Protein AF-A0A1Y1K4T0-F1 (afdb_monomer_lite)

Structure (mmCIF, N/CA/C/O backbone):
data_AF-A0A1Y1K4T0-F1
#
_entry.id   AF-A0A1Y1K4T0-F1
#
loop_
_atom_site.group_PDB
_atom_site.id
_atom_site.type_symbol
_atom_site.label_atom_id
_atom_site.label_alt_id
_atom_site.label_comp_id
_atom_site.label_asym_id
_atom_site.label_entity_id
_atom_site.label_seq_id
_atom_site.pdbx_PDB_ins_code
_atom_site.Cartn_x
_atom_site.Cartn_y
_atom_site.Cartn_z
_atom_site.occupancy
_atom_site.B_iso_or_equiv
_atom_site.auth_seq_id
_atom_site.auth_comp_id
_atom_site.auth_asym_id
_atom_site.auth_atom_id
_atom_site.pdbx_PDB_model_num
ATOM 1 N N . ASP A 1 1 ? 20.645 -10.913 -48.889 1.00 71.12 1 ASP A N 1
ATOM 2 C CA . ASP A 1 1 ? 19.425 -11.684 -48.581 1.00 71.12 1 ASP A CA 1
ATOM 3 C C . ASP A 1 1 ? 18.902 -11.346 -47.199 1.00 71.12 1 ASP A C 1
ATOM 5 O O . ASP A 1 1 ? 19.697 -11.153 -46.288 1.00 71.12 1 ASP A O 1
ATOM 9 N N . THR A 1 2 ? 17.583 -11.223 -47.050 1.00 86.06 2 THR A N 1
ATOM 10 C CA . THR A 1 2 ? 16.913 -10.998 -45.762 1.00 86.06 2 THR A CA 1
ATOM 11 C C . THR A 1 2 ? 16.202 -12.272 -45.318 1.00 86.06 2 THR A C 1
ATOM 13 O O . THR A 1 2 ? 15.576 -12.963 -46.120 1.00 86.06 2 THR A O 1
ATOM 16 N N . ILE A 1 3 ? 16.281 -12.586 -44.024 1.00 88.06 3 ILE A N 1
ATOM 17 C CA . ILE A 1 3 ? 15.537 -13.701 -43.429 1.00 88.06 3 ILE A CA 1
ATOM 18 C C . ILE A 1 3 ? 14.215 -13.152 -42.873 1.00 88.06 3 ILE A C 1
ATOM 20 O O . ILE A 1 3 ? 14.216 -12.256 -42.032 1.00 88.06 3 ILE A O 1
ATOM 24 N N . ASN A 1 4 ? 13.076 -13.689 -43.326 1.00 91.38 4 ASN A N 1
ATOM 25 C CA . ASN A 1 4 ? 11.750 -13.345 -42.802 1.00 91.38 4 ASN A CA 1
ATOM 26 C C . ASN A 1 4 ?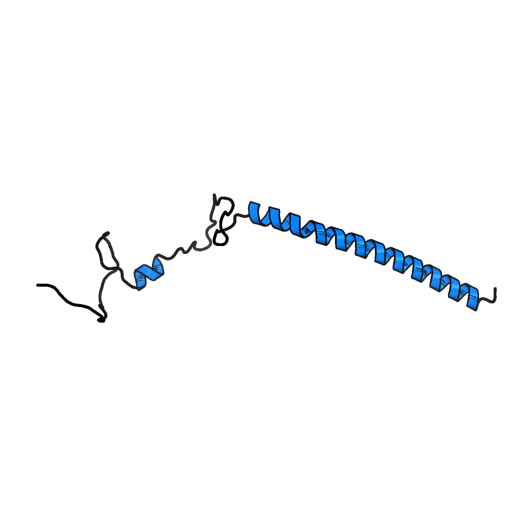 11.311 -14.342 -41.718 1.00 91.38 4 ASN A C 1
ATOM 28 O O . ASN A 1 4 ? 11.029 -15.508 -41.999 1.00 91.38 4 ASN A O 1
ATOM 32 N N . VAL A 1 5 ? 11.201 -13.855 -40.483 1.00 92.88 5 VAL A N 1
ATOM 33 C CA . VAL A 1 5 ? 10.825 -14.646 -39.299 1.00 92.88 5 VAL A CA 1
ATOM 34 C C . VAL A 1 5 ? 9.455 -14.267 -38.728 1.00 92.88 5 VAL A C 1
ATOM 36 O O . VAL A 1 5 ? 9.131 -14.622 -37.596 1.00 92.88 5 VAL A O 1
ATOM 39 N N . LYS A 1 6 ? 8.620 -13.551 -39.495 1.00 95.00 6 LYS A N 1
ATOM 40 C CA . LYS A 1 6 ? 7.294 -13.112 -39.039 1.00 95.00 6 LYS A CA 1
ATOM 41 C C . LYS A 1 6 ? 6.461 -14.304 -38.555 1.00 95.00 6 LYS A C 1
ATOM 43 O O . LYS A 1 6 ? 6.292 -15.286 -39.276 1.00 95.00 6 LYS A O 1
ATOM 48 N N . SER A 1 7 ? 5.941 -14.192 -37.330 1.00 95.56 7 SER A N 1
ATOM 49 C CA . SER A 1 7 ? 5.116 -15.214 -36.664 1.00 95.56 7 SER A CA 1
ATOM 50 C C . SER A 1 7 ? 5.795 -16.582 -36.502 1.00 95.56 7 SER A C 1
ATOM 52 O O . SER A 1 7 ? 5.116 -17.588 -36.300 1.00 95.56 7 SER A O 1
ATOM 54 N N . LYS A 1 8 ? 7.130 -16.637 -36.569 1.00 95.44 8 LYS A N 1
ATOM 55 C CA . LYS A 1 8 ? 7.919 -17.830 -36.251 1.00 95.44 8 LYS A CA 1
ATOM 56 C C . LYS A 1 8 ? 8.551 -17.676 -34.8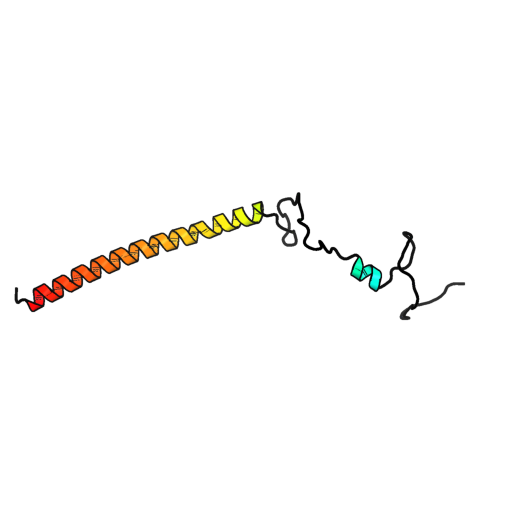70 1.00 95.44 8 LYS A C 1
ATOM 58 O O . LYS A 1 8 ? 8.852 -16.568 -34.433 1.00 95.44 8 LYS A O 1
ATOM 63 N N . ARG A 1 9 ? 8.766 -18.801 -34.185 1.00 94.00 9 ARG A N 1
ATOM 64 C CA . ARG A 1 9 ? 9.593 -18.849 -32.974 1.00 94.00 9 ARG A CA 1
ATOM 65 C C . ARG A 1 9 ? 11.043 -19.058 -33.383 1.00 94.00 9 ARG A C 1
ATOM 67 O O . ARG A 1 9 ? 11.325 -19.939 -34.190 1.00 94.00 9 ARG A O 1
ATOM 74 N N . LEU A 1 10 ? 11.933 -18.270 -32.799 1.00 93.31 10 LEU A N 1
ATOM 75 C CA . LEU A 1 10 ? 13.365 -18.532 -32.820 1.00 93.31 10 LEU A CA 1
ATOM 76 C C . LEU A 1 10 ? 13.718 -19.290 -31.539 1.00 93.31 10 LEU A C 1
ATOM 78 O O . LEU A 1 10 ? 13.248 -18.942 -30.456 1.00 93.31 10 LEU A O 1
ATOM 82 N N . SER A 1 11 ? 14.483 -20.363 -31.682 1.00 93.56 11 SER A N 1
ATOM 83 C CA . SER A 1 11 ? 14.968 -21.208 -30.589 1.00 93.56 11 SER A CA 1
ATOM 84 C C . SER A 1 11 ? 16.490 -21.251 -30.621 1.00 93.56 11 SER A C 1
ATOM 86 O O . SER A 1 11 ?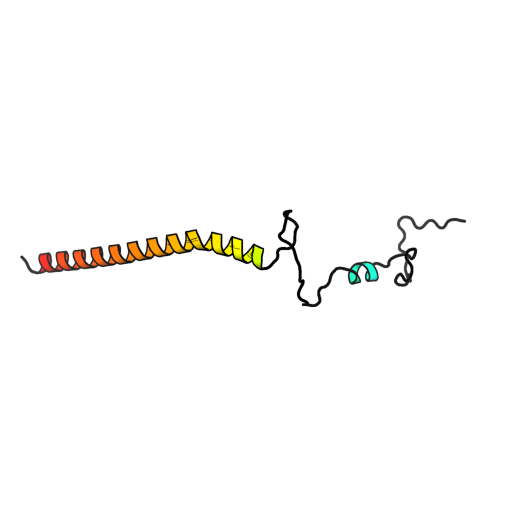 17.077 -20.971 -31.663 1.00 93.56 11 SER A O 1
ATOM 88 N N . ASN A 1 12 ? 17.113 -21.647 -29.509 1.00 94.75 12 ASN A N 1
ATOM 89 C CA . ASN A 1 12 ? 18.574 -21.704 -29.356 1.00 94.75 12 ASN A CA 1
ATOM 90 C C . ASN A 1 12 ? 19.253 -20.338 -29.552 1.00 94.75 12 ASN A C 1
ATOM 92 O O . ASN A 1 12 ? 20.324 -20.248 -30.141 1.00 94.75 12 ASN A O 1
ATOM 96 N N . VAL A 1 13 ? 18.594 -19.277 -29.088 1.00 95.50 13 VAL A N 1
ATOM 97 C CA . VAL A 1 13 ? 19.184 -17.941 -28.984 1.00 95.50 13 VAL A CA 1
ATOM 98 C C . VAL A 1 13 ? 19.799 -17.836 -27.592 1.00 95.50 13 VAL A C 1
ATOM 100 O O . VAL A 1 13 ? 19.117 -18.150 -26.614 1.00 95.50 13 VAL A O 1
ATOM 103 N N . GLU A 1 14 ? 21.070 -17.456 -27.513 1.00 96.50 14 GLU A N 1
ATOM 104 C CA . GLU A 1 14 ? 21.762 -17.198 -26.246 1.00 96.50 14 GLU A CA 1
ATOM 105 C C . GLU A 1 14 ? 21.334 -15.852 -25.645 1.00 96.50 14 GLU A C 1
ATOM 107 O O . GLU A 1 14 ? 20.783 -14.996 -26.340 1.00 96.50 14 GLU A O 1
ATOM 112 N N . ASP A 1 15 ? 21.556 -15.677 -24.341 1.00 95.38 15 ASP A N 1
ATOM 113 C CA . ASP A 1 15 ? 21.274 -14.408 -23.670 1.00 95.38 15 ASP A CA 1
ATOM 114 C C . ASP A 1 15 ? 22.155 -13.279 -24.236 1.00 95.38 15 ASP A C 1
ATOM 116 O O . ASP A 1 15 ? 23.320 -13.515 -24.563 1.00 95.38 15 ASP A O 1
ATOM 120 N N . PRO A 1 16 ? 21.615 -12.052 -24.351 1.00 96.56 16 PRO A N 1
ATOM 121 C CA . PRO A 1 16 ? 22.319 -10.939 -24.973 1.00 96.56 16 PRO A CA 1
ATOM 122 C C . PRO A 1 16 ? 23.551 -10.521 -24.159 1.00 96.56 16 PRO A C 1
ATOM 124 O O . PRO A 1 16 ? 23.492 -10.409 -22.932 1.00 96.56 16 PRO A O 1
ATOM 127 N N . ILE A 1 17 ? 24.647 -10.228 -24.858 1.00 96.19 17 ILE A N 1
ATOM 128 C CA . ILE A 1 17 ? 25.905 -9.713 -24.299 1.00 96.19 17 ILE A CA 1
ATOM 129 C C . ILE A 1 17 ? 26.099 -8.250 -24.722 1.00 96.19 17 ILE A C 1
ATOM 131 O O . ILE A 1 17 ? 26.512 -7.412 -23.916 1.00 96.19 17 ILE A O 1
ATOM 135 N N . GLU A 1 18 ? 25.764 -7.917 -25.970 1.00 97.06 18 GLU A N 1
ATOM 136 C CA . GLU A 1 18 ? 25.902 -6.581 -26.545 1.00 97.06 18 GLU A CA 1
ATOM 137 C C . GLU A 1 18 ? 24.557 -5.861 -26.711 1.00 97.06 18 GLU A C 1
ATOM 139 O O . GLU A 1 18 ? 23.481 -6.455 -26.754 1.00 97.06 18 GLU A O 1
ATOM 144 N N . ARG A 1 19 ? 24.605 -4.530 -26.863 1.00 94.62 19 ARG A N 1
ATOM 145 C CA . ARG A 1 19 ? 23.402 -3.678 -26.982 1.00 94.62 19 ARG A CA 1
ATOM 146 C C . ARG A 1 19 ? 22.505 -4.009 -28.181 1.00 94.62 19 ARG A C 1
ATOM 148 O O . ARG A 1 19 ? 21.364 -3.554 -28.209 1.00 94.62 19 ARG A O 1
ATOM 155 N N . HIS A 1 20 ? 23.031 -4.713 -29.179 1.00 95.75 20 HIS A N 1
ATOM 156 C CA . HIS A 1 20 ? 22.325 -5.041 -30.418 1.00 95.75 20 HIS A CA 1
ATOM 157 C C . HIS A 1 20 ? 21.949 -6.524 -30.530 1.00 95.75 20 HIS A C 1
ATOM 159 O O . HIS A 1 20 ? 21.400 -6.925 -31.558 1.00 95.75 20 HIS A O 1
ATOM 165 N N . ASP A 1 21 ? 22.194 -7.315 -29.485 1.00 96.94 21 ASP A N 1
ATOM 166 C CA . ASP A 1 21 ? 21.812 -8.721 -29.460 1.00 96.94 21 ASP A CA 1
ATOM 167 C C . ASP A 1 21 ? 20.299 -8.899 -29.314 1.00 96.94 21 ASP A C 1
ATOM 169 O O . ASP A 1 21 ? 19.572 -8.062 -28.765 1.00 96.94 21 ASP A O 1
ATOM 173 N N . ALA A 1 22 ? 19.810 -10.037 -29.801 1.00 94.19 22 ALA A N 1
ATOM 174 C CA . ALA A 1 22 ? 18.435 -10.444 -29.572 1.00 94.19 22 ALA A CA 1
ATOM 175 C C . ALA A 1 22 ? 18.238 -10.855 -28.103 1.00 94.19 22 ALA A C 1
ATOM 177 O O . ALA A 1 22 ? 19.037 -11.590 -27.533 1.00 94.19 22 ALA A O 1
ATOM 178 N N . VAL A 1 23 ? 17.133 -10.419 -27.498 1.00 94.50 23 VAL A N 1
ATOM 179 C CA . VAL A 1 23 ? 16.795 -10.747 -26.106 1.00 94.50 23 VAL A CA 1
ATOM 180 C C . VAL A 1 23 ? 16.012 -12.062 -26.044 1.00 94.50 23 VAL A C 1
ATOM 182 O O . VAL A 1 23 ? 15.007 -12.227 -26.741 1.00 94.50 23 VAL A O 1
ATOM 185 N N . THR A 1 24 ? 16.426 -12.985 -25.173 1.00 95.44 24 THR A N 1
ATOM 186 C CA . THR A 1 24 ? 15.657 -14.201 -24.868 1.00 95.44 24 THR A CA 1
ATOM 187 C C . THR A 1 24 ? 14.517 -13.898 -23.887 1.00 95.44 24 THR A C 1
ATOM 189 O O . THR A 1 24 ? 14.576 -12.955 -23.093 1.00 95.44 24 THR A O 1
ATOM 192 N N . LEU A 1 25 ? 13.463 -14.724 -23.883 1.00 91.88 25 LEU A N 1
ATOM 193 C CA . LEU A 1 25 ? 12.390 -14.590 -22.887 1.00 91.88 25 LEU A CA 1
ATOM 194 C C . LEU A 1 25 ? 12.912 -14.798 -21.456 1.00 91.88 25 LEU A C 1
ATOM 196 O O . LEU A 1 25 ? 12.466 -14.115 -20.538 1.00 91.88 25 LEU A O 1
ATOM 200 N N . GLN A 1 26 ? 13.854 -15.727 -21.277 1.00 91.50 26 GLN A N 1
ATOM 201 C CA . GLN A 1 26 ? 14.462 -16.005 -19.979 1.00 91.50 26 GLN A CA 1
ATOM 202 C C . GLN A 1 26 ? 15.181 -14.764 -19.441 1.00 91.50 26 GLN A C 1
ATOM 204 O O . GLN A 1 26 ? 14.892 -14.344 -18.322 1.00 91.50 26 GLN A O 1
ATOM 209 N N . HIS A 1 27 ? 16.025 -14.134 -20.263 1.00 93.00 27 HIS A N 1
ATOM 210 C CA . HIS A 1 27 ? 16.744 -12.915 -19.907 1.00 93.00 27 HIS A CA 1
ATOM 211 C C . HIS A 1 27 ? 15.794 -11.768 -19.530 1.00 93.00 27 HIS A C 1
ATOM 213 O O . HIS A 1 27 ? 15.990 -11.075 -18.529 1.00 93.00 27 HIS A O 1
ATOM 219 N N . TYR A 1 28 ? 14.717 -11.583 -20.300 1.00 91.25 28 TYR A N 1
ATOM 220 C CA . TYR A 1 28 ? 13.700 -10.568 -20.008 1.00 91.25 28 TYR A CA 1
ATOM 221 C C . TYR A 1 28 ? 13.023 -10.786 -18.645 1.00 91.25 28 TYR A C 1
ATOM 223 O O . TYR A 1 28 ? 12.760 -9.834 -17.912 1.00 91.25 28 TYR A O 1
ATOM 231 N N . LEU A 1 29 ? 12.741 -12.038 -18.280 1.00 89.62 29 LEU A N 1
ATOM 232 C CA . LEU A 1 29 ? 12.126 -12.355 -16.991 1.00 89.62 29 LEU A CA 1
ATOM 233 C C . LEU A 1 29 ? 13.111 -12.195 -15.826 1.00 89.62 29 LEU A C 1
ATOM 235 O O . LEU A 1 29 ? 12.708 -11.699 -14.776 1.00 89.62 29 LEU A O 1
ATOM 239 N N . SER A 1 30 ? 14.384 -12.559 -16.010 1.00 86.44 30 SER A N 1
ATOM 240 C CA . SER A 1 30 ? 15.415 -12.452 -14.967 1.00 86.44 30 SER A CA 1
ATOM 241 C C . SER A 1 30 ? 15.902 -11.028 -14.707 1.00 86.44 30 SER A C 1
ATOM 243 O O . SER A 1 30 ? 16.468 -10.766 -13.654 1.00 86.44 30 SER A O 1
ATOM 245 N N . THR A 1 31 ? 15.708 -10.109 -15.655 1.00 85.50 31 THR A N 1
ATOM 246 C CA . THR A 1 31 ? 16.104 -8.693 -15.522 1.00 85.50 31 THR A CA 1
ATOM 247 C C . THR A 1 31 ? 15.021 -7.818 -14.898 1.00 85.50 31 THR A C 1
ATOM 249 O O . THR A 1 31 ? 15.205 -6.609 -14.745 1.00 85.50 31 THR A O 1
ATOM 252 N N . ARG A 1 32 ? 13.886 -8.407 -14.504 1.00 86.25 32 ARG A N 1
ATOM 253 C CA . ARG A 1 32 ? 12.905 -7.704 -13.677 1.00 86.25 32 ARG A CA 1
ATOM 254 C C . ARG A 1 32 ? 13.537 -7.306 -12.345 1.00 86.25 32 ARG A C 1
ATOM 256 O O . ARG A 1 32 ? 14.407 -7.999 -11.829 1.00 86.25 32 ARG A O 1
ATOM 263 N N . LEU A 1 33 ? 13.082 -6.182 -11.793 1.00 85.88 33 LEU A N 1
ATOM 264 C CA . LEU A 1 33 ? 13.559 -5.703 -10.501 1.00 85.88 33 LEU A CA 1
ATOM 265 C C . LEU A 1 33 ? 13.194 -6.714 -9.404 1.00 85.88 33 LEU A C 1
ATOM 267 O O . LEU A 1 33 ? 12.034 -6.813 -9.011 1.00 85.88 33 LEU A O 1
ATOM 271 N N . ASP A 1 34 ? 14.201 -7.422 -8.903 1.00 86.69 34 ASP A N 1
ATOM 272 C CA . ASP A 1 34 ? 14.141 -8.210 -7.677 1.00 86.69 34 ASP A CA 1
ATOM 273 C C . ASP A 1 34 ? 15.100 -7.586 -6.660 1.00 86.69 34 ASP A C 1
ATOM 275 O O . ASP A 1 34 ? 16.312 -7.522 -6.870 1.00 86.69 34 ASP A O 1
ATOM 279 N N . LEU A 1 35 ? 14.552 -7.081 -5.555 1.00 88.50 35 LEU A N 1
ATOM 280 C CA . LEU A 1 35 ? 15.357 -6.490 -4.489 1.00 88.50 35 LEU A CA 1
ATOM 281 C C . LEU A 1 35 ? 16.029 -7.558 -3.614 1.00 88.50 35 LEU A C 1
ATOM 283 O O . LEU A 1 35 ? 16.885 -7.202 -2.808 1.00 88.50 35 LEU A O 1
ATOM 287 N N . ASN A 1 36 ? 15.666 -8.841 -3.739 1.00 90.94 36 ASN A N 1
ATOM 288 C CA . ASN A 1 36 ? 16.176 -9.963 -2.944 1.00 90.94 36 ASN A CA 1
ATOM 289 C C . ASN A 1 36 ? 16.171 -9.673 -1.427 1.00 90.94 36 ASN A C 1
ATOM 291 O O . ASN A 1 36 ? 17.149 -9.895 -0.714 1.00 90.94 36 ASN A O 1
ATOM 295 N N . GLY A 1 37 ? 15.083 -9.059 -0.946 1.00 93.06 37 GLY A N 1
ATOM 296 C CA . GLY A 1 37 ? 14.916 -8.645 0.453 1.00 93.06 37 GLY A CA 1
ATOM 297 C C . GLY A 1 37 ? 15.740 -7.425 0.892 1.00 93.06 37 GLY A C 1
ATOM 298 O O . GLY A 1 37 ? 15.667 -7.032 2.057 1.00 93.06 37 GLY A O 1
ATOM 299 N N . ASN A 1 38 ? 16.505 -6.796 -0.003 1.00 95.00 38 ASN A N 1
ATOM 300 C CA . ASN A 1 38 ? 17.288 -5.611 0.330 1.00 95.00 38 ASN A CA 1
ATOM 301 C C . ASN A 1 38 ? 16.404 -4.383 0.560 1.00 95.00 38 ASN A C 1
ATOM 303 O O . ASN A 1 38 ? 15.344 -4.201 -0.042 1.00 95.00 38 ASN A O 1
ATOM 307 N N . ARG A 1 39 ? 16.885 -3.494 1.432 1.00 95.69 39 ARG A N 1
ATOM 308 C CA . ARG A 1 39 ? 16.223 -2.224 1.724 1.00 95.69 39 ARG A CA 1
ATOM 309 C C . ARG A 1 39 ? 16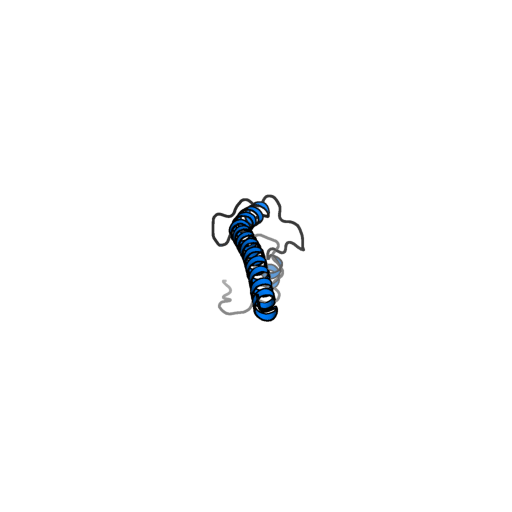.449 -1.235 0.588 1.00 95.69 39 ARG A C 1
ATOM 311 O O . ARG A 1 39 ? 17.591 -0.906 0.276 1.00 95.69 39 ARG A O 1
ATOM 318 N N . LEU A 1 40 ? 15.358 -0.690 0.059 1.00 94.94 40 LEU A N 1
ATOM 319 C CA . LEU A 1 40 ? 15.407 0.479 -0.809 1.00 94.94 40 LEU A CA 1
ATOM 320 C C . LEU A 1 40 ? 15.543 1.742 0.054 1.00 94.94 40 LEU A C 1
ATOM 322 O O . LEU A 1 40 ? 14.750 1.973 0.968 1.00 94.94 40 LEU A O 1
ATOM 326 N N . MET A 1 41 ? 16.580 2.533 -0.204 1.00 95.81 41 MET A N 1
ATOM 327 C CA . MET A 1 41 ? 16.919 3.740 0.557 1.00 95.81 41 MET A CA 1
ATOM 328 C C . MET A 1 41 ? 16.806 4.974 -0.343 1.00 95.81 41 MET A C 1
ATOM 330 O O . MET A 1 41 ? 16.854 4.850 -1.562 1.00 95.81 41 MET A O 1
ATOM 334 N N . ASN A 1 42 ? 16.696 6.161 0.263 1.00 97.25 42 ASN A N 1
ATOM 335 C CA . ASN A 1 42 ? 16.621 7.451 -0.442 1.00 97.25 42 ASN A CA 1
ATOM 336 C C . ASN A 1 42 ? 15.425 7.575 -1.407 1.00 97.25 42 ASN A C 1
ATOM 338 O O . ASN A 1 42 ? 15.531 8.194 -2.461 1.00 97.25 42 ASN A O 1
ATOM 342 N N . VAL A 1 43 ? 14.287 6.985 -1.035 1.00 97.12 43 VAL A N 1
ATOM 343 C CA . VAL A 1 43 ? 13.015 7.139 -1.754 1.00 97.12 43 VAL A CA 1
ATOM 344 C C . VAL A 1 43 ? 12.378 8.462 -1.332 1.00 97.12 43 VAL A C 1
ATOM 346 O O . VAL A 1 43 ? 12.179 8.686 -0.136 1.00 97.12 43 VAL A O 1
ATOM 349 N N . ALA A 1 44 ? 12.093 9.333 -2.300 1.00 98.44 44 ALA A N 1
ATOM 350 C CA . ALA A 1 44 ? 11.405 10.602 -2.073 1.00 98.44 44 ALA A CA 1
ATOM 351 C C . ALA A 1 44 ? 9.935 10.384 -1.669 1.00 98.44 44 ALA A C 1
ATOM 353 O O . ALA A 1 44 ? 9.458 9.249 -1.597 1.00 98.44 44 ALA A O 1
ATOM 354 N N . ASP A 1 45 ? 9.223 11.461 -1.351 1.00 98.19 45 ASP A N 1
ATOM 355 C CA . ASP A 1 45 ? 7.771 11.383 -1.189 1.00 98.19 45 ASP A CA 1
ATOM 356 C C . ASP A 1 45 ? 7.108 11.142 -2.561 1.00 98.19 45 ASP A C 1
ATOM 358 O O . ASP A 1 45 ? 7.591 11.685 -3.560 1.00 98.19 45 ASP A O 1
ATOM 362 N N . PRO A 1 46 ? 6.044 10.320 -2.623 1.00 98.12 46 PRO A N 1
ATOM 363 C CA . PRO A 1 46 ? 5.316 10.049 -3.859 1.00 98.12 46 PRO A CA 1
ATOM 364 C C . PRO A 1 46 ? 4.625 11.316 -4.382 1.00 98.12 46 PRO A C 1
ATOM 366 O O . PRO A 1 46 ? 4.178 12.160 -3.599 1.00 98.12 46 PRO A O 1
ATOM 369 N N . VAL A 1 47 ? 4.511 11.419 -5.705 1.00 98.12 47 VAL A N 1
ATOM 370 C CA . VAL A 1 47 ? 3.804 12.498 -6.409 1.00 98.12 47 VAL A CA 1
ATOM 371 C C . VAL A 1 47 ? 2.577 11.950 -7.136 1.00 98.12 47 VAL A C 1
ATOM 373 O O . VAL A 1 47 ? 1.517 12.571 -7.069 1.00 98.12 47 VAL A O 1
ATOM 376 N N . ASP A 1 48 ? 2.704 10.780 -7.763 1.00 98.38 48 ASP A N 1
ATOM 377 C CA . ASP A 1 48 ? 1.641 10.125 -8.526 1.00 98.38 48 ASP A CA 1
ATOM 378 C C . ASP A 1 48 ? 1.127 8.853 -7.824 1.00 98.38 48 ASP A C 1
ATOM 380 O O . ASP A 1 48 ? 1.831 8.215 -7.041 1.00 98.38 48 ASP A O 1
ATOM 384 N N . ASP A 1 49 ? -0.094 8.422 -8.156 1.00 97.44 49 ASP A N 1
ATOM 385 C CA . ASP A 1 49 ? -0.759 7.262 -7.529 1.00 97.44 49 ASP A CA 1
ATOM 386 C C . ASP A 1 49 ? 0.021 5.937 -7.659 1.00 97.44 49 ASP A C 1
ATOM 388 O O . ASP A 1 49 ? -0.189 5.003 -6.885 1.00 97.44 49 ASP A O 1
ATOM 392 N N . GLY A 1 50 ? 0.898 5.832 -8.662 1.00 97.00 50 GLY A N 1
ATOM 393 C CA . GLY A 1 50 ? 1.715 4.644 -8.925 1.00 97.00 50 GLY A CA 1
ATOM 394 C C . GLY A 1 50 ? 3.058 4.615 -8.194 1.00 97.00 50 GLY A C 1
ATOM 395 O O . GLY A 1 50 ? 3.790 3.631 -8.327 1.00 97.00 50 GLY A O 1
ATOM 396 N N . ASP A 1 51 ? 3.402 5.672 -7.458 1.00 98.00 51 ASP A N 1
ATOM 397 C CA . ASP A 1 51 ? 4.715 5.803 -6.843 1.00 98.00 51 ASP A CA 1
ATOM 398 C C . ASP A 1 51 ? 4.889 4.892 -5.624 1.00 98.00 51 ASP A C 1
ATOM 400 O O . ASP A 1 51 ? 3.986 4.649 -4.819 1.00 98.00 51 ASP A O 1
ATOM 404 N N . ALA A 1 52 ? 6.121 4.415 -5.447 1.00 96.62 52 ALA A N 1
ATOM 405 C CA . ALA A 1 52 ? 6.515 3.770 -4.207 1.00 96.62 52 ALA A CA 1
ATOM 406 C C . ALA A 1 52 ? 6.580 4.802 -3.070 1.00 96.62 52 ALA A C 1
ATOM 408 O O . ALA A 1 52 ? 7.089 5.907 -3.244 1.00 96.62 52 ALA A O 1
ATOM 409 N N . ILE A 1 53 ? 6.138 4.410 -1.874 1.00 97.50 53 ILE A N 1
ATOM 410 C CA . ILE A 1 53 ? 6.158 5.284 -0.696 1.00 97.50 53 ILE A CA 1
ATOM 411 C C . ILE A 1 53 ? 7.347 4.978 0.215 1.00 97.50 53 ILE A C 1
ATOM 413 O O . ILE A 1 53 ? 7.720 3.821 0.426 1.00 97.50 53 ILE A O 1
ATOM 417 N N . ASN A 1 54 ? 7.914 6.017 0.824 1.00 98.00 54 ASN A N 1
ATOM 418 C CA . ASN A 1 54 ? 8.884 5.856 1.902 1.00 98.00 54 ASN A CA 1
ATOM 419 C C . ASN A 1 54 ? 8.187 5.693 3.274 1.00 98.00 54 ASN A C 1
ATOM 421 O O . ASN A 1 54 ? 6.991 5.948 3.444 1.00 98.00 54 ASN A O 1
ATOM 425 N N . ARG A 1 55 ? 8.947 5.274 4.296 1.00 97.38 55 ARG A N 1
ATOM 426 C CA . ARG A 1 55 ? 8.411 5.054 5.655 1.00 97.38 55 ARG A CA 1
ATOM 427 C C . ARG A 1 55 ? 7.889 6.338 6.313 1.00 97.38 55 ARG A C 1
ATOM 429 O O . ARG A 1 55 ? 6.959 6.255 7.109 1.00 97.38 55 ARG A O 1
ATOM 436 N N . GLY A 1 56 ? 8.499 7.489 6.036 1.00 97.69 56 GLY A N 1
ATOM 437 C CA . GLY A 1 56 ? 8.081 8.779 6.590 1.00 97.69 56 GLY A CA 1
ATOM 438 C C . GLY A 1 56 ? 6.690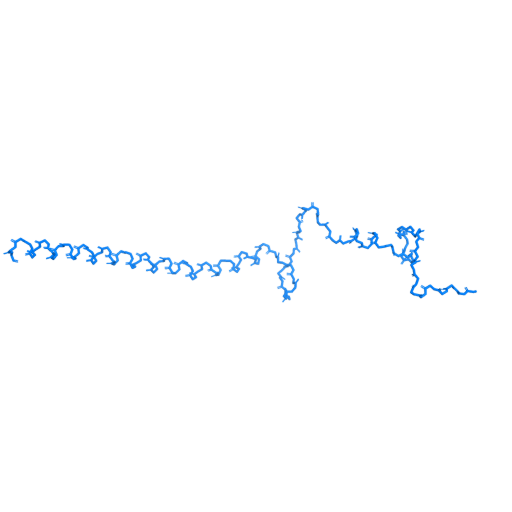 9.168 6.105 1.00 97.69 56 GLY A C 1
ATOM 439 O O . GLY A 1 56 ? 5.810 9.415 6.929 1.00 97.69 56 GLY A O 1
ATOM 440 N N . TYR A 1 57 ? 6.474 9.093 4.791 1.00 97.31 57 TYR A N 1
ATOM 441 C CA . TYR A 1 57 ? 5.178 9.324 4.162 1.00 97.31 57 TYR A CA 1
ATOM 442 C C . TYR A 1 57 ? 4.087 8.432 4.772 1.00 97.31 57 TYR A C 1
ATOM 444 O O . TYR A 1 57 ? 3.073 8.928 5.262 1.00 97.31 57 TYR A O 1
ATOM 452 N N . PHE A 1 58 ? 4.326 7.117 4.860 1.00 96.81 58 PHE A N 1
ATOM 453 C CA . PHE A 1 58 ? 3.364 6.186 5.464 1.00 96.81 58 PHE A CA 1
ATOM 454 C C . PHE A 1 58 ? 3.013 6.550 6.917 1.00 96.81 58 PHE A C 1
ATOM 456 O O . PHE A 1 58 ? 1.844 6.549 7.302 1.00 96.81 58 PHE A O 1
ATOM 463 N N . MET A 1 59 ? 4.017 6.878 7.737 1.00 96.50 59 MET A N 1
ATOM 464 C CA . MET A 1 59 ? 3.805 7.202 9.152 1.00 96.50 59 MET A CA 1
ATOM 465 C C . MET A 1 59 ? 3.034 8.508 9.348 1.00 96.50 59 MET A C 1
ATOM 467 O O . MET A 1 59 ? 2.210 8.585 10.256 1.00 96.50 59 MET A O 1
ATOM 471 N N . TYR A 1 60 ? 3.267 9.509 8.498 1.00 95.88 60 TYR A N 1
ATOM 472 C CA . TYR A 1 60 ? 2.551 10.780 8.550 1.00 95.88 60 TYR A CA 1
ATOM 473 C C . TYR A 1 60 ? 1.040 10.580 8.365 1.00 95.88 60 TYR A C 1
ATOM 475 O O . TYR A 1 60 ? 0.250 10.969 9.228 1.00 95.88 60 TYR A O 1
ATOM 483 N N . TYR A 1 61 ? 0.632 9.881 7.303 1.00 93.94 61 TYR A N 1
ATOM 484 C CA . TYR A 1 61 ? -0.786 9.608 7.050 1.00 93.94 61 TYR A CA 1
ATOM 485 C C . TYR A 1 61 ? -1.398 8.647 8.074 1.00 93.94 61 TYR A C 1
ATOM 487 O O . TYR A 1 61 ? -2.544 8.833 8.485 1.00 93.94 61 TYR A O 1
ATOM 495 N N . MET A 1 62 ? -0.628 7.670 8.564 1.00 94.62 62 MET A N 1
ATOM 496 C CA . MET A 1 62 ? -1.068 6.805 9.661 1.00 94.62 62 MET A CA 1
ATOM 497 C C . MET A 1 62 ? -1.361 7.609 10.935 1.00 94.62 62 MET A C 1
ATOM 499 O O . MET A 1 62 ? -2.335 7.332 11.631 1.00 94.62 62 MET A O 1
ATOM 503 N N . GLN A 1 63 ? -0.546 8.619 11.251 1.00 93.00 63 GLN A N 1
ATOM 504 C CA . GLN A 1 63 ? -0.762 9.466 12.422 1.00 93.00 63 GLN A CA 1
ATOM 505 C C . GLN A 1 63 ? -2.038 10.305 12.291 1.00 93.00 63 GLN A C 1
ATOM 507 O O . GLN A 1 63 ? -2.770 10.448 13.267 1.00 93.00 63 GLN A O 1
ATOM 512 N N . ILE A 1 64 ? -2.339 10.804 11.090 1.00 91.81 64 ILE A N 1
ATOM 513 C CA .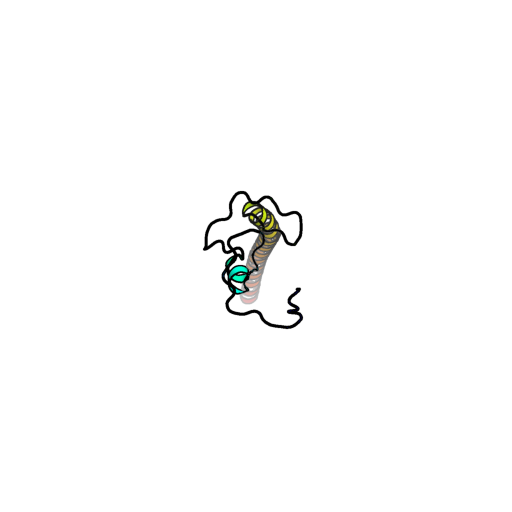 ILE A 1 64 ? -3.592 11.519 10.811 1.00 91.81 64 ILE A CA 1
ATOM 514 C C . ILE A 1 64 ? -4.793 10.594 11.035 1.00 91.81 64 ILE A C 1
ATOM 516 O O . ILE A 1 64 ? -5.747 10.976 11.709 1.00 91.81 64 ILE A O 1
ATOM 520 N N . ALA A 1 65 ? -4.726 9.356 10.538 1.00 91.56 65 ALA A N 1
ATOM 521 C CA . ALA A 1 65 ? -5.796 8.375 10.705 1.00 91.56 65 ALA A CA 1
ATOM 522 C C . ALA A 1 65 ? -6.050 7.981 12.175 1.00 91.56 65 ALA A C 1
ATOM 524 O O . ALA A 1 65 ? -7.164 7.586 12.516 1.00 91.56 65 ALA A O 1
ATOM 525 N N . LYS A 1 66 ? -5.052 8.110 13.060 1.00 93.12 66 LYS A N 1
ATOM 526 C CA . LYS A 1 66 ? -5.210 7.833 14.499 1.00 93.12 66 LYS A CA 1
ATOM 527 C C . LYS A 1 66 ? -6.031 8.885 15.238 1.00 93.12 66 LYS A C 1
ATOM 529 O O . LYS A 1 66 ? -6.719 8.533 16.189 1.00 93.12 66 LYS A O 1
ATOM 534 N N . VAL A 1 67 ? -6.015 10.144 14.797 1.00 93.38 67 VAL A N 1
ATOM 535 C CA . VAL A 1 67 ? -6.684 11.242 15.518 1.00 93.38 67 VAL A CA 1
ATOM 536 C C . VAL A 1 67 ? -8.198 11.005 15.677 1.00 93.38 67 VAL A C 1
ATOM 538 O O . VAL A 1 67 ? -8.688 11.098 16.804 1.00 93.38 67 VAL A O 1
ATOM 541 N N . PRO A 1 68 ? -8.960 10.636 14.625 1.00 93.75 68 PRO A N 1
ATOM 542 C CA . PRO A 1 68 ? -10.373 10.287 14.782 1.00 93.75 68 PRO A CA 1
ATOM 543 C C . PRO A 1 68 ? -10.606 9.074 15.689 1.00 93.75 68 PRO A C 1
ATOM 545 O O . PRO A 1 68 ? -11.575 9.055 16.443 1.00 93.75 68 PRO A O 1
ATOM 548 N N . VAL A 1 69 ? -9.722 8.071 15.634 1.00 94.94 69 VAL A N 1
ATOM 549 C CA . VAL A 1 69 ? -9.828 6.852 16.452 1.00 94.94 69 VAL A CA 1
ATOM 550 C C . VAL A 1 69 ? -9.650 7.178 17.933 1.00 94.94 69 VAL A C 1
ATOM 552 O O . VAL A 1 69 ? -10.445 6.729 18.755 1.00 94.94 69 VAL A O 1
ATOM 555 N N . ASP A 1 70 ? -8.663 8.007 18.271 1.00 95.12 70 ASP A N 1
ATOM 556 C CA . ASP A 1 70 ? -8.449 8.474 19.641 1.00 95.12 70 ASP A CA 1
ATOM 557 C C . ASP A 1 70 ? -9.639 9.305 20.141 1.00 95.12 70 ASP A C 1
ATOM 559 O O . ASP A 1 70 ? -10.073 9.147 21.281 1.00 95.12 70 ASP A O 1
ATOM 563 N N . GLY A 1 71 ? -10.220 10.142 19.275 1.00 95.50 71 GLY A N 1
ATOM 564 C CA . GLY A 1 71 ? -11.437 10.891 19.588 1.00 95.50 71 GLY A CA 1
ATOM 565 C C . GLY A 1 71 ? -12.633 9.986 19.899 1.00 95.50 71 GLY A C 1
ATOM 566 O O . GLY A 1 71 ? -13.309 10.182 20.909 1.00 95.50 71 GLY A O 1
ATOM 567 N N . LEU A 1 72 ? -12.868 8.965 19.069 1.00 96.81 72 LEU A N 1
ATOM 568 C CA . LEU A 1 72 ? -13.926 7.976 19.295 1.00 96.81 72 LEU A CA 1
ATOM 569 C C . LEU A 1 72 ? -13.700 7.186 20.584 1.00 96.81 72 LEU A C 1
ATOM 571 O O . LEU A 1 72 ? -14.650 6.967 21.331 1.00 96.81 72 LEU A O 1
ATOM 575 N N . ARG A 1 73 ? -12.453 6.799 20.873 1.00 97.25 73 ARG A N 1
ATOM 576 C CA . ARG A 1 73 ? -12.101 6.101 22.113 1.00 97.25 73 ARG A CA 1
ATOM 577 C C . ARG A 1 73 ? -12.469 6.934 23.341 1.00 97.25 73 ARG A C 1
ATOM 579 O O . ARG A 1 73 ? -13.163 6.433 24.217 1.00 97.25 73 ARG A O 1
ATOM 586 N N . ASN A 1 74 ? -12.091 8.211 23.361 1.00 97.25 74 ASN A N 1
ATOM 587 C CA . ASN A 1 74 ? -12.419 9.109 24.471 1.00 97.25 74 ASN A CA 1
ATOM 588 C C . ASN A 1 74 ? -13.939 9.289 24.641 1.00 97.25 74 ASN A C 1
ATOM 590 O O . ASN A 1 74 ? -14.435 9.366 25.762 1.00 97.25 74 ASN A O 1
ATOM 594 N N . TYR A 1 75 ? -14.686 9.354 23.533 1.00 98.06 75 TYR A N 1
ATOM 595 C CA . TYR A 1 75 ? -16.146 9.454 23.577 1.00 98.06 75 TYR A CA 1
ATOM 596 C C . TYR A 1 75 ? -16.792 8.194 24.172 1.00 98.06 75 TYR A C 1
ATOM 598 O O . TYR A 1 75 ? -17.690 8.299 25.005 1.00 98.06 75 TYR A O 1
ATOM 606 N N . VAL A 1 76 ? -16.313 7.008 23.788 1.00 98.50 76 VAL A N 1
ATOM 607 C CA . VAL A 1 76 ? -16.783 5.733 24.353 1.00 98.50 76 VAL A CA 1
ATOM 608 C C . VAL A 1 76 ? -16.477 5.651 25.849 1.00 98.50 76 VAL A C 1
ATOM 610 O O . VAL A 1 76 ? -17.373 5.328 26.621 1.00 98.50 76 VAL A O 1
ATOM 613 N N . GLU A 1 77 ? -15.266 6.018 26.269 1.00 98.44 77 GLU A N 1
ATOM 614 C CA . GLU A 1 77 ? -14.876 6.032 27.688 1.00 98.44 77 GLU A CA 1
ATOM 615 C C . GLU A 1 77 ? -15.786 6.946 28.528 1.00 98.44 77 GLU A C 1
ATOM 617 O O . GLU A 1 77 ? -16.209 6.575 29.624 1.00 98.44 77 GLU A O 1
ATOM 622 N N . ALA A 1 78 ? -16.155 8.120 28.002 1.00 98.50 78 ALA A N 1
ATOM 623 C CA . ALA A 1 78 ? -17.089 9.020 28.676 1.00 98.50 78 ALA A CA 1
ATOM 624 C C . ALA A 1 78 ? -18.492 8.402 28.823 1.00 98.50 78 ALA A C 1
ATOM 626 O O . ALA A 1 78 ? -19.072 8.435 29.911 1.00 98.50 78 ALA A O 1
ATOM 627 N N . LEU A 1 79 ? -19.019 7.787 27.758 1.00 98.56 79 LEU A N 1
ATOM 628 C CA . LEU A 1 79 ? -20.321 7.111 27.792 1.00 98.56 79 LEU A CA 1
ATOM 629 C C . LEU A 1 79 ? -20.343 5.916 28.755 1.00 98.56 79 LEU A C 1
ATOM 631 O O . LEU A 1 79 ? -21.368 5.647 29.384 1.00 98.56 79 LEU A O 1
ATOM 635 N N . GLU A 1 80 ? -19.234 5.188 28.884 1.00 98.56 80 GLU A N 1
ATOM 636 C CA . GLU A 1 80 ? -19.119 4.065 29.817 1.00 98.56 80 GLU A CA 1
ATOM 637 C C . GLU A 1 80 ? -19.224 4.522 31.280 1.00 98.56 80 GLU A C 1
ATOM 639 O O . GLU A 1 80 ? -19.941 3.896 32.071 1.00 98.56 80 GLU A O 1
ATOM 644 N N . GLU A 1 81 ? -18.582 5.636 31.640 1.00 98.56 81 GLU A N 1
ATOM 645 C CA . GLU A 1 81 ? -18.699 6.211 32.985 1.00 98.56 81 GLU A CA 1
ATOM 646 C C . GLU A 1 81 ? -20.095 6.802 33.246 1.00 98.56 81 GLU A C 1
ATOM 648 O O . GLU A 1 81 ? -20.656 6.592 34.326 1.00 98.56 81 GLU A O 1
ATOM 653 N N . GLU A 1 82 ? -20.719 7.451 32.257 1.00 98.38 82 GLU A N 1
ATOM 654 C CA . GLU A 1 82 ? -22.114 7.902 32.367 1.00 98.38 82 GLU A CA 1
ATOM 655 C C . GLU A 1 82 ? -23.074 6.723 32.589 1.00 98.38 82 GLU A C 1
ATOM 657 O O . GLU A 1 82 ? -23.905 6.749 33.502 1.00 98.38 82 GLU A O 1
ATOM 662 N N . LEU A 1 83 ? -22.931 5.641 31.818 1.00 98.31 83 LEU A N 1
ATOM 663 C CA . LEU A 1 83 ? -23.749 4.437 31.962 1.00 98.31 83 LEU A CA 1
ATOM 664 C C . LEU A 1 83 ? -23.586 3.801 33.348 1.00 98.31 83 LEU A C 1
ATOM 666 O O . LEU A 1 83 ? -24.558 3.326 33.942 1.00 98.31 83 LEU A O 1
ATOM 670 N N . LYS A 1 84 ? -22.362 3.777 33.873 1.00 98.62 84 LYS A N 1
ATOM 671 C CA . LYS A 1 84 ? -22.060 3.278 35.217 1.00 98.62 84 LYS A CA 1
ATOM 672 C C . LYS A 1 84 ? -22.729 4.129 36.297 1.00 98.62 84 LYS A C 1
ATOM 674 O O . LYS A 1 84 ? -23.321 3.562 37.217 1.00 98.62 84 LYS A O 1
ATOM 679 N N . ALA A 1 85 ? -22.700 5.455 36.165 1.00 98.38 85 ALA A N 1
ATOM 680 C CA . ALA A 1 85 ? -23.392 6.362 37.078 1.00 98.38 85 ALA A CA 1
ATOM 681 C C . ALA A 1 85 ? -24.915 6.150 37.043 1.00 98.38 85 ALA A C 1
ATOM 683 O O . ALA A 1 85 ? -25.533 5.969 38.093 1.00 98.38 85 ALA A O 1
ATOM 684 N N . VAL A 1 86 ? -25.509 6.063 35.847 1.00 98.56 86 VAL A N 1
ATOM 685 C CA . VAL A 1 86 ? -26.948 5.794 35.669 1.00 98.56 86 VAL A CA 1
ATOM 686 C C . VAL A 1 86 ? -27.348 4.464 36.312 1.00 98.56 86 VAL A C 1
ATOM 688 O O . VAL A 1 86 ? -28.344 4.402 37.034 1.00 98.56 86 VAL A O 1
ATOM 691 N N . LYS A 1 87 ? -26.558 3.401 36.112 1.00 98.31 87 LYS A N 1
ATOM 692 C CA . LYS A 1 87 ? -26.795 2.093 36.745 1.00 98.31 87 LYS A CA 1
ATOM 693 C C . LYS A 1 87 ? -26.752 2.172 38.272 1.00 98.31 87 LYS A C 1
ATOM 695 O O . LYS A 1 87 ? -27.587 1.556 38.929 1.00 98.31 87 LYS A O 1
ATOM 700 N N . ALA A 1 88 ? -25.814 2.928 38.840 1.00 98.19 88 ALA A N 1
ATOM 701 C CA . ALA A 1 88 ? -25.720 3.109 40.287 1.00 98.19 88 ALA A CA 1
ATOM 702 C C . ALA A 1 88 ? -26.944 3.849 40.854 1.00 98.19 88 ALA A C 1
ATOM 704 O O . ALA A 1 88 ? -27.512 3.421 41.858 1.00 98.19 88 ALA A O 1
ATOM 705 N N . THR A 1 89 ? -27.394 4.917 40.187 1.00 98.06 89 THR A N 1
ATOM 706 C CA . THR A 1 89 ? -28.621 5.632 40.570 1.00 98.06 89 THR A CA 1
ATOM 707 C C . THR A 1 89 ? -29.848 4.729 40.485 1.00 98.06 89 THR A C 1
ATOM 709 O O . THR A 1 89 ? -30.663 4.729 41.405 1.00 98.06 89 THR A O 1
ATOM 712 N N . LEU A 1 90 ? -29.966 3.925 39.424 1.00 97.44 90 LEU A N 1
ATOM 713 C CA . LEU A 1 90 ? -31.074 2.987 39.264 1.00 97.44 90 LEU A CA 1
ATOM 714 C C . LEU A 1 90 ? -31.115 1.948 40.392 1.00 97.44 90 LEU A C 1
ATOM 716 O O . LEU A 1 90 ? -32.182 1.720 40.955 1.00 97.44 90 LEU A O 1
ATOM 720 N N . HIS A 1 91 ? -29.973 1.353 40.754 1.00 97.25 91 HIS A N 1
ATOM 721 C CA . HIS A 1 91 ? -29.915 0.411 41.876 1.00 97.25 91 HIS A CA 1
ATOM 722 C C . HIS A 1 91 ? -30.406 1.044 43.178 1.00 97.25 91 HIS A C 1
ATOM 724 O O . HIS A 1 91 ? -31.251 0.462 43.851 1.00 97.25 91 HIS A O 1
ATOM 730 N N . LYS A 1 92 ? -29.954 2.263 43.487 1.00 96.56 92 LYS A N 1
ATOM 731 C CA . LYS A 1 92 ? -30.390 2.973 44.692 1.00 96.56 92 LYS A CA 1
ATOM 732 C C . LYS A 1 92 ? -31.901 3.227 44.708 1.00 96.56 92 LYS A C 1
ATOM 734 O O . LYS A 1 92 ? -32.544 3.003 45.724 1.00 96.56 92 LYS A O 1
ATOM 739 N N . LEU A 1 93 ? -32.481 3.651 43.582 1.00 96.56 93 LEU A N 1
ATOM 740 C CA . LEU A 1 93 ? -33.930 3.873 43.478 1.00 96.56 93 LEU A CA 1
ATOM 741 C C . LEU A 1 93 ? -34.734 2.589 43.723 1.00 96.56 93 LEU A C 1
ATOM 743 O O . LEU A 1 93 ? -35.796 2.636 44.339 1.00 96.56 93 LEU A O 1
ATOM 747 N N . ILE A 1 94 ? -34.231 1.447 43.248 1.00 96.44 94 ILE A N 1
ATOM 748 C CA . ILE A 1 94 ? -34.856 0.140 43.482 1.00 96.44 94 ILE A CA 1
ATOM 749 C C . ILE A 1 94 ? -34.782 -0.236 44.967 1.00 96.44 94 ILE A C 1
ATOM 751 O O . ILE A 1 94 ? -35.773 -0.706 45.521 1.00 96.44 94 ILE A O 1
ATOM 755 N N . GLU A 1 95 ? -33.637 -0.018 45.618 1.00 95.94 95 GLU A N 1
ATOM 756 C CA . GLU A 1 95 ? -33.462 -0.267 47.055 1.00 95.94 95 GLU A CA 1
ATOM 757 C C . GLU A 1 95 ? -34.385 0.610 47.907 1.00 95.94 95 GLU A C 1
ATOM 759 O O . GLU A 1 95 ? -35.075 0.096 48.790 1.00 95.94 95 GLU A O 1
ATOM 764 N N . ASP A 1 96 ? -34.446 1.911 47.607 1.00 95.56 96 ASP A N 1
ATOM 765 C CA . ASP A 1 96 ? -35.316 2.862 48.300 1.00 95.56 96 ASP A CA 1
ATOM 766 C C . ASP A 1 96 ? -36.785 2.408 48.191 1.00 95.56 96 ASP A C 1
ATOM 768 O O . ASP A 1 96 ? -37.451 2.235 49.216 1.00 95.56 96 ASP A O 1
ATOM 772 N N . ALA A 1 97 ? -37.248 2.071 46.978 1.00 94.06 97 ALA A N 1
ATOM 773 C CA . ALA A 1 97 ? -38.605 1.575 46.732 1.00 94.06 97 ALA A CA 1
ATOM 774 C C . ALA A 1 97 ? -38.908 0.231 47.424 1.00 94.06 97 ALA A C 1
ATOM 776 O O . ALA A 1 97 ? -40.023 0.018 47.902 1.00 94.06 97 ALA A O 1
ATOM 777 N N . ALA A 1 98 ? -37.934 -0.682 47.501 1.00 92.88 98 ALA A N 1
ATOM 778 C CA . ALA A 1 98 ? -38.090 -1.966 48.188 1.00 92.88 98 ALA A CA 1
ATOM 779 C C . ALA A 1 98 ? -38.114 -1.821 49.720 1.00 92.88 98 ALA A C 1
ATOM 781 O O . ALA A 1 98 ? -38.731 -2.635 50.408 1.00 92.88 98 ALA A O 1
ATOM 782 N N . SER A 1 99 ? -37.459 -0.789 50.260 1.00 90.12 99 SER A N 1
ATOM 783 C CA . SER A 1 99 ? -37.372 -0.537 51.703 1.00 90.12 99 SER A CA 1
ATOM 784 C C . SER A 1 99 ? -38.628 0.106 52.313 1.00 90.12 99 SER A C 1
ATOM 786 O O . SER A 1 99 ? -38.722 0.210 53.537 1.00 90.12 99 SER A O 1
ATOM 788 N N . GLY A 1 100 ? -39.605 0.504 51.488 1.00 72.88 100 GLY A N 1
ATOM 789 C CA . GLY A 1 100 ? -40.880 1.074 51.939 1.00 72.88 100 GLY A CA 1
ATOM 790 C C . GLY A 1 100 ? -40.779 2.483 52.536 1.00 72.88 100 GLY A C 1
ATOM 791 O O . GLY A 1 100 ? -41.669 2.875 53.293 1.00 72.88 100 GLY A O 1
ATOM 792 N N . LYS A 1 101 ? -39.703 3.219 52.231 1.00 58.78 101 LYS A N 1
ATOM 793 C CA . LYS A 1 101 ? -39.590 4.662 52.479 1.00 58.78 101 LYS A CA 1
ATOM 794 C C . LYS A 1 101 ? -40.081 5.476 51.290 1.00 58.78 101 LYS A C 1
ATOM 796 O O . LYS A 1 101 ? -39.897 5.015 50.145 1.00 58.78 101 LYS A O 1
#

Sequence (101 aa):
DTINVKSKRLSNVEDPIERHDAVTLQHYLSTRLDLNGNRLMNVADPVDDGDAINRGYFMYYMQIAKVPVDGLRNYVEALEEELKAVKATLHKLIEDAASGK

Organism: Photinus pyralis (NCBI:txid7054)

Foldseek 3Di:
DDDDQVPHDDPPQDDDDDPPGDHDPVNVVVPPDDCVPDDDPPQDDDDDPPGDHDPVNVVVVVVVVVPVVVVVVVVVVVVVVVVVVVVVVVVVVVVVVVVVD

pLDDT: mean 94.22, std 5.8, range [58.78, 98.62]

Radius of gyration: 34.52 Å; chains: 1; bounding box: 67×34×101 Å

Secondary structure (DSSP, 8-state):
-----TTPPP-SPPPP-STTSPPPHHHHHHTS---TTPPP-S-----STTPPPPHHHHHHHHHHHHHHHHHHHHHHHHHHHHHHHHHHHHHHHHHHHHTT-